Protein AF-A0A8H9MAX5-F1 (afdb_monomer)

Solvent-accessible surface area (backbone atoms only — not comparable to full-atom values): 7550 Å² total; per-residue (Å²): 132,89,77,78,76,83,69,69,86,73,56,67,69,42,60,86,49,49,67,61,50,52,52,52,50,40,49,56,32,19,29,46,17,85,82,39,72,94,46,43,18,56,51,39,45,54,60,29,39,25,75,68,25,35,70,75,51,48,56,70,67,48,38,52,56,52,49,66,29,88,92,38,32,85,51,45,61,43,75,47,75,49,76,53,74,69,46,70,45,90,98,49,59,36,36,37,32,44,35,36,29,34,31,99,89,84,47,74,40,28,36,31,45,31,32,36,36,44,89,62,68,99,57,42,53,12,47,22,37,51,43,78,42,81,74,85

Sequence (136 aa):
MFQPPEPLYDAYPDPGLLAADVVSLQLDALQNNDLMPDDAGIRIAYRFASPNNRAATGDLERFIALVKNPLYAPLIGFDRAELGQAHIALGLDEAWQQVWIVRRIDGTAGFRWVLSRPQRGDFAGCWLVDAVVRTK

Structure (mmCIF, N/CA/C/O backbone):
data_AF-A0A8H9MAX5-F1
#
_entry.id   AF-A0A8H9MAX5-F1
#
loop_
_atom_site.group_PDB
_atom_site.id
_atom_site.type_symbol
_atom_site.label_atom_id
_atom_site.label_alt_id
_atom_site.label_comp_id
_atom_site.label_asym_id
_atom_site.label_entity_id
_atom_site.label_seq_id
_atom_site.pdbx_PDB_ins_code
_atom_site.Cartn_x
_atom_site.Cartn_y
_atom_site.Cartn_z
_atom_site.occupancy
_atom_site.B_iso_or_equiv
_atom_site.auth_seq_id
_atom_site.auth_comp_id
_atom_site.auth_asym_id
_atom_site.auth_atom_id
_atom_site.pdbx_PDB_model_num
ATOM 1 N N . MET A 1 1 ? 10.667 -25.429 -13.428 1.00 37.31 1 MET A N 1
ATOM 2 C CA . MET A 1 1 ? 9.769 -24.263 -13.585 1.00 37.31 1 MET A CA 1
ATOM 3 C C . MET A 1 1 ? 9.654 -23.593 -12.231 1.00 37.31 1 MET A C 1
ATOM 5 O O . MET A 1 1 ? 9.595 -24.320 -11.248 1.00 37.31 1 MET A O 1
ATOM 9 N N . PHE A 1 2 ? 9.656 -22.262 -12.168 1.00 45.47 2 PHE A N 1
ATOM 10 C CA . PHE A 1 2 ? 9.186 -21.566 -10.970 1.00 45.47 2 PHE A CA 1
ATOM 11 C C . PHE A 1 2 ? 7.665 -21.491 -11.093 1.00 45.47 2 PHE A C 1
ATOM 13 O O . PHE A 1 2 ? 7.162 -20.904 -12.049 1.00 45.47 2 PHE A O 1
ATOM 20 N N . GLN A 1 3 ? 6.951 -22.178 -10.208 1.00 34.19 3 GLN A N 1
ATOM 21 C CA . GLN A 1 3 ? 5.498 -22.098 -10.141 1.00 34.19 3 GLN A CA 1
ATOM 22 C C . GLN A 1 3 ? 5.183 -20.919 -9.212 1.00 34.19 3 GLN A C 1
ATOM 24 O O . GLN A 1 3 ? 5.610 -20.972 -8.056 1.00 34.19 3 GLN A O 1
ATOM 29 N N . PRO A 1 4 ? 4.537 -19.836 -9.689 1.00 47.44 4 PRO A N 1
ATOM 30 C CA . PRO A 1 4 ? 4.105 -18.769 -8.793 1.00 47.44 4 PRO A CA 1
ATOM 31 C C . PRO A 1 4 ? 3.122 -19.350 -7.763 1.00 47.44 4 PRO A C 1
ATOM 33 O O . PRO A 1 4 ? 2.442 -20.334 -8.074 1.00 47.44 4 PRO A O 1
ATOM 36 N N . PRO A 1 5 ? 3.051 -18.791 -6.544 1.00 48.84 5 PRO A N 1
ATOM 37 C CA . PRO A 1 5 ? 2.118 -19.275 -5.536 1.00 48.84 5 PRO A CA 1
ATOM 38 C C . PRO A 1 5 ? 0.666 -19.202 -6.034 1.00 48.84 5 PRO A C 1
ATOM 40 O O . PRO A 1 5 ? 0.264 -18.253 -6.711 1.00 48.84 5 PRO A O 1
ATOM 43 N N . GLU A 1 6 ? -0.111 -20.227 -5.675 1.00 53.19 6 GLU A N 1
ATOM 44 C CA . GLU A 1 6 ? -1.570 -20.275 -5.839 1.00 53.19 6 GLU A CA 1
ATOM 45 C C . GLU A 1 6 ? -2.238 -19.043 -5.178 1.00 53.19 6 GLU A C 1
ATOM 47 O O . GLU A 1 6 ? -1.651 -18.390 -4.311 1.00 53.19 6 GLU A O 1
ATOM 52 N N . PRO A 1 7 ? -3.423 -18.631 -5.651 1.00 50.72 7 PRO A N 1
ATOM 53 C CA . PRO A 1 7 ? -3.578 -17.274 -6.167 1.00 50.72 7 PRO A CA 1
ATOM 54 C C . PRO A 1 7 ? -3.724 -16.169 -5.111 1.00 50.72 7 PRO A C 1
ATOM 56 O O . PRO A 1 7 ? -4.796 -15.988 -4.535 1.00 50.72 7 PRO A O 1
ATOM 59 N N . LEU A 1 8 ? -2.737 -15.264 -5.048 1.00 57.31 8 LEU A N 1
ATOM 60 C CA . LEU A 1 8 ? -2.977 -13.890 -4.569 1.00 57.31 8 LEU A CA 1
ATOM 61 C C . LEU A 1 8 ? -3.996 -13.129 -5.436 1.00 57.31 8 LEU A C 1
ATOM 63 O O . LEU A 1 8 ? -4.584 -12.160 -4.960 1.00 57.31 8 LEU A O 1
ATOM 67 N N . TYR A 1 9 ? -4.234 -13.580 -6.676 1.00 63.47 9 TYR A N 1
ATOM 68 C CA . TYR A 1 9 ? -5.177 -12.987 -7.632 1.00 63.47 9 TYR A CA 1
ATOM 69 C C . TYR A 1 9 ? -6.571 -12.698 -7.069 1.00 63.47 9 TYR A C 1
ATOM 71 O O . TYR A 1 9 ? -7.214 -11.777 -7.572 1.00 63.47 9 TYR A O 1
ATOM 79 N N . ASP A 1 10 ? -7.031 -13.448 -6.055 1.00 80.38 10 AS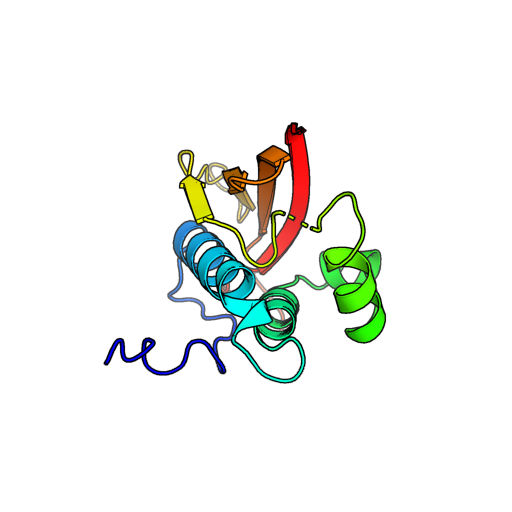P A N 1
ATOM 80 C CA . ASP A 1 10 ? -8.326 -13.192 -5.420 1.00 80.38 10 ASP A CA 1
ATOM 81 C C . ASP A 1 10 ? -8.281 -12.804 -3.930 1.00 80.38 10 ASP A C 1
ATOM 83 O O . ASP A 1 10 ? -9.263 -12.951 -3.208 1.00 80.38 10 ASP A O 1
ATOM 87 N N . ALA A 1 11 ? -7.170 -12.225 -3.466 1.00 91.38 11 ALA A N 1
ATOM 88 C CA . ALA A 1 11 ? -7.084 -11.671 -2.116 1.00 91.38 11 ALA A CA 1
ATOM 89 C C . ALA A 1 11 ? -8.111 -10.542 -1.862 1.00 91.38 11 ALA A C 1
ATOM 91 O O . ALA A 1 11 ? -8.303 -9.649 -2.694 1.00 91.38 11 ALA A O 1
ATOM 92 N N . TYR A 1 12 ? -8.731 -10.553 -0.680 1.00 95.38 12 TYR A N 1
ATOM 93 C CA . TYR A 1 12 ? -9.702 -9.565 -0.190 1.00 95.38 12 TYR A CA 1
ATOM 94 C C . TYR A 1 12 ? -9.472 -9.279 1.309 1.00 95.38 12 TYR A C 1
ATOM 96 O O . TYR A 1 12 ? -8.813 -10.080 1.974 1.00 95.38 12 TYR A O 1
ATOM 104 N N . PRO A 1 13 ? -9.998 -8.163 1.860 1.00 96.75 13 PRO A N 1
ATOM 105 C CA . PRO A 1 13 ? -9.930 -7.881 3.293 1.00 96.75 13 PRO A CA 1
ATOM 106 C C . PRO A 1 13 ? -10.611 -8.970 4.127 1.00 96.75 13 PRO A C 1
ATOM 108 O O . PRO A 1 13 ? -11.750 -9.338 3.849 1.00 96.75 13 PRO A O 1
ATOM 111 N N . ASP A 1 14 ? -9.918 -9.438 5.165 1.00 95.56 14 ASP A N 1
ATOM 112 C CA . ASP A 1 14 ? -10.373 -10.484 6.083 1.00 95.56 14 ASP A CA 1
ATOM 113 C C . ASP A 1 14 ? -10.022 -10.087 7.539 1.00 95.56 14 ASP A C 1
ATOM 115 O O . ASP A 1 14 ? -8.926 -9.554 7.762 1.00 95.56 14 ASP A O 1
ATOM 119 N N . PRO A 1 15 ? -10.902 -10.303 8.543 1.00 95.12 15 PRO A N 1
ATOM 120 C CA . PRO A 1 15 ? -10.637 -9.928 9.939 1.00 95.12 15 PRO A CA 1
ATOM 121 C C . PRO A 1 15 ? -9.520 -10.719 10.642 1.00 95.12 15 PRO A C 1
ATOM 123 O O . PRO A 1 15 ? -9.070 -10.313 11.714 1.00 95.12 15 PRO A O 1
ATOM 126 N N . GLY A 1 16 ? -9.106 -11.861 10.088 1.00 94.38 16 GLY A N 1
ATOM 127 C CA . GLY A 1 16 ? -8.015 -12.696 10.590 1.00 94.38 16 GLY A CA 1
ATOM 128 C C . GLY A 1 16 ? -6.621 -12.231 10.161 1.00 94.38 16 GLY A C 1
ATOM 129 O O . GLY A 1 16 ? -5.641 -12.633 10.789 1.00 94.38 16 GLY A O 1
ATOM 130 N N . LEU A 1 17 ? -6.515 -11.374 9.139 1.00 94.62 17 LEU A N 1
ATOM 131 C CA . LEU A 1 17 ? -5.247 -10.766 8.724 1.00 94.62 17 LEU A CA 1
ATOM 132 C C . LEU A 1 17 ? -4.806 -9.697 9.730 1.00 94.62 17 LEU A C 1
ATOM 134 O O . LEU A 1 17 ? -5.598 -8.854 10.153 1.00 94.62 17 LEU A O 1
ATOM 138 N N . LEU A 1 18 ? -3.520 -9.669 10.071 1.00 94.00 18 LEU A N 1
ATOM 139 C CA . LEU A 1 18 ? -2.904 -8.575 10.819 1.00 94.00 18 LEU A CA 1
ATOM 140 C C . LEU A 1 18 ? -2.506 -7.432 9.871 1.00 94.00 18 LEU A C 1
ATOM 142 O O . LEU A 1 18 ? -2.315 -7.627 8.671 1.00 94.00 18 LEU A O 1
ATOM 146 N N . ALA A 1 19 ? -2.294 -6.229 10.413 1.00 95.12 19 ALA A N 1
ATOM 147 C CA . ALA A 1 19 ? -1.853 -5.076 9.621 1.00 95.12 19 ALA A CA 1
ATOM 148 C C . ALA A 1 19 ? -0.556 -5.351 8.825 1.00 95.12 19 ALA A C 1
ATOM 150 O O . ALA A 1 19 ? -0.429 -4.916 7.684 1.00 95.12 19 ALA A O 1
ATOM 151 N N . ALA A 1 20 ? 0.382 -6.112 9.404 1.00 94.56 20 ALA A N 1
ATOM 152 C CA . ALA A 1 20 ? 1.623 -6.517 8.740 1.00 94.56 20 ALA A CA 1
ATOM 153 C C . ALA A 1 20 ? 1.398 -7.538 7.607 1.00 94.56 20 ALA A C 1
ATOM 155 O O . ALA A 1 20 ? 2.135 -7.525 6.618 1.00 94.56 20 ALA A O 1
ATOM 156 N N . ASP A 1 21 ? 0.368 -8.382 7.714 1.00 95.19 21 ASP A N 1
ATOM 157 C CA . ASP A 1 21 ? 0.008 -9.349 6.674 1.00 95.19 21 ASP A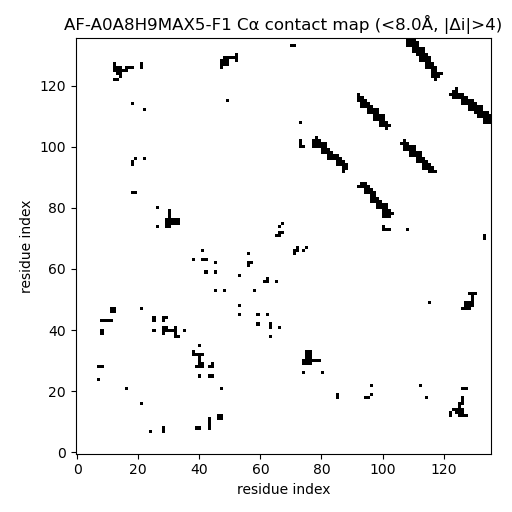 CA 1
ATOM 158 C C . ASP A 1 21 ? -0.592 -8.614 5.471 1.00 95.19 21 ASP A C 1
ATOM 160 O O . ASP A 1 21 ? -0.196 -8.871 4.339 1.00 95.19 21 ASP A O 1
ATOM 164 N N . VAL A 1 22 ? -1.458 -7.619 5.710 1.00 96.81 22 VAL A N 1
ATOM 165 C CA . VAL A 1 22 ? -2.017 -6.749 4.657 1.00 96.81 22 VAL A CA 1
ATOM 166 C C . VAL A 1 22 ? -0.923 -5.958 3.931 1.00 96.81 22 VAL A C 1
ATOM 168 O O . VAL A 1 22 ? -0.954 -5.865 2.704 1.00 96.81 22 VAL A O 1
ATOM 171 N N . VAL A 1 23 ? 0.073 -5.426 4.651 1.00 97.75 23 VAL A N 1
ATOM 172 C CA . VAL A 1 23 ? 1.235 -4.763 4.027 1.00 97.75 23 VAL A CA 1
ATOM 173 C C . VAL A 1 23 ? 2.046 -5.755 3.190 1.00 97.75 23 VAL A C 1
ATOM 175 O O . VAL A 1 23 ? 2.349 -5.468 2.035 1.00 97.75 23 VAL A O 1
ATOM 178 N N . SER A 1 24 ? 2.356 -6.936 3.730 1.00 96.25 24 SER A N 1
ATOM 179 C CA . SER A 1 24 ? 3.137 -7.965 3.025 1.00 96.25 24 SER A CA 1
ATOM 180 C C . SER A 1 24 ? 2.423 -8.472 1.764 1.00 96.25 24 SER A C 1
ATOM 182 O O . SER A 1 24 ? 3.044 -8.604 0.712 1.00 96.25 24 SER A O 1
ATOM 184 N N . LEU A 1 25 ? 1.106 -8.671 1.848 1.00 96.31 25 LEU A N 1
ATOM 185 C CA . LE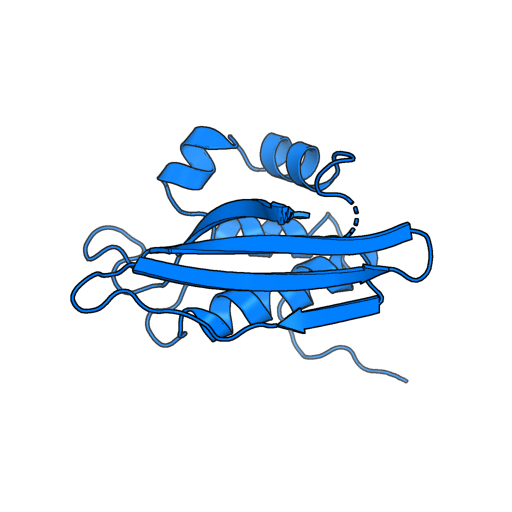U A 1 25 ? 0.237 -9.087 0.749 1.00 96.31 25 LEU A CA 1
ATOM 186 C C . LEU A 1 25 ? 0.181 -8.034 -0.363 1.00 96.31 25 LEU A C 1
ATOM 188 O O . LEU A 1 25 ? 0.300 -8.379 -1.537 1.00 96.31 25 LEU A O 1
ATOM 192 N N . GLN A 1 26 ? 0.042 -6.747 -0.018 1.00 97.00 26 GLN A N 1
ATOM 193 C CA . GLN A 1 26 ? 0.105 -5.680 -1.021 1.00 97.00 26 GLN A CA 1
ATOM 194 C C . GLN A 1 26 ? 1.486 -5.572 -1.665 1.00 97.00 26 GLN A C 1
ATOM 196 O O . GLN A 1 26 ? 1.566 -5.305 -2.861 1.00 97.00 26 GLN A O 1
ATOM 201 N N . LEU A 1 27 ? 2.562 -5.783 -0.906 1.00 97.69 27 LEU A N 1
ATOM 202 C CA . LEU A 1 27 ? 3.915 -5.755 -1.452 1.00 97.69 27 LEU A CA 1
ATOM 203 C C . LEU A 1 27 ? 4.137 -6.878 -2.468 1.00 97.69 27 LEU A C 1
ATOM 205 O O . LEU A 1 27 ? 4.595 -6.575 -3.562 1.00 97.69 27 LEU A O 1
ATOM 209 N N . ASP A 1 28 ? 3.756 -8.122 -2.172 1.00 95.94 28 ASP A N 1
ATOM 210 C CA . ASP A 1 28 ? 3.903 -9.239 -3.120 1.00 95.94 28 ASP A CA 1
ATOM 211 C C . ASP A 1 28 ? 2.991 -9.069 -4.355 1.00 95.94 28 ASP A C 1
ATOM 213 O O . ASP A 1 28 ? 3.426 -9.256 -5.495 1.00 95.94 28 ASP A O 1
ATOM 217 N N . ALA A 1 29 ? 1.752 -8.599 -4.163 1.00 95.94 29 ALA A N 1
ATOM 218 C CA . ALA A 1 29 ? 0.830 -8.297 -5.260 1.00 95.94 29 ALA A CA 1
ATOM 219 C C . ALA A 1 29 ? 1.362 -7.193 -6.198 1.00 95.94 29 ALA A C 1
ATOM 221 O O . ALA A 1 29 ? 1.304 -7.338 -7.419 1.00 95.94 29 ALA A O 1
ATOM 222 N N . LEU A 1 30 ? 1.902 -6.099 -5.649 1.00 97.06 30 LEU A N 1
ATOM 223 C CA . LEU A 1 30 ? 2.451 -4.991 -6.436 1.00 97.06 30 LEU A CA 1
ATOM 224 C C . LEU A 1 30 ? 3.821 -5.339 -7.052 1.00 97.06 30 LEU A C 1
ATOM 226 O O . LEU A 1 30 ? 4.068 -4.991 -8.209 1.00 97.06 30 LEU A O 1
ATOM 230 N N . GLN A 1 31 ? 4.669 -6.099 -6.345 1.00 96.81 31 GLN A N 1
ATOM 231 C CA . GLN A 1 31 ? 5.954 -6.588 -6.861 1.00 96.81 31 GLN A CA 1
ATOM 232 C C . GLN A 1 31 ? 5.763 -7.412 -8.137 1.00 96.81 31 GLN A C 1
ATOM 234 O O . GLN A 1 31 ? 6.478 -7.212 -9.117 1.00 96.81 31 GLN A O 1
ATOM 239 N N . ASN A 1 32 ? 4.769 -8.301 -8.139 1.00 94.75 32 ASN A N 1
ATOM 240 C CA . ASN A 1 32 ? 4.494 -9.208 -9.249 1.00 94.75 32 ASN A CA 1
ATOM 241 C C . ASN A 1 32 ? 3.503 -8.641 -10.285 1.00 94.75 32 ASN A C 1
ATOM 243 O O . ASN A 1 32 ? 3.174 -9.356 -11.228 1.00 94.75 32 ASN A O 1
ATOM 247 N N . ASN A 1 33 ? 3.031 -7.390 -10.166 1.00 95.25 33 ASN A N 1
ATOM 248 C CA . ASN A 1 33 ? 1.967 -6.844 -11.028 1.00 95.25 33 ASN A CA 1
ATOM 249 C C . ASN A 1 33 ? 2.270 -6.947 -12.535 1.00 95.25 33 ASN A C 1
ATOM 251 O O . ASN A 1 33 ? 1.370 -7.255 -13.307 1.00 95.25 33 ASN A O 1
ATOM 255 N N . ASP A 1 34 ? 3.522 -6.752 -12.956 1.00 92.25 34 ASP A N 1
ATOM 256 C CA . ASP A 1 34 ? 3.917 -6.841 -14.376 1.00 92.25 34 ASP A CA 1
ATOM 257 C C . ASP A 1 34 ? 3.940 -8.286 -14.921 1.00 92.25 34 ASP A C 1
ATOM 259 O O . ASP A 1 34 ? 4.070 -8.502 -16.125 1.00 92.25 34 ASP A O 1
ATOM 263 N N . LEU A 1 35 ? 3.801 -9.283 -14.040 1.00 92.50 35 LEU A N 1
ATOM 264 C CA . LEU A 1 35 ? 3.620 -10.700 -14.373 1.00 92.50 35 LEU A CA 1
ATOM 265 C C . LEU A 1 35 ? 2.135 -11.115 -14.358 1.00 92.50 35 LEU A C 1
ATOM 267 O O . LEU A 1 35 ? 1.823 -12.277 -14.621 1.00 92.50 35 LEU A O 1
ATOM 271 N N . MET A 1 36 ? 1.227 -10.185 -14.042 1.00 89.81 36 MET A N 1
ATOM 272 C CA . MET A 1 36 ? -0.213 -10.408 -13.921 1.00 89.81 36 MET A CA 1
ATOM 273 C C . MET A 1 36 ? -0.989 -9.746 -15.075 1.00 89.81 36 MET A C 1
ATOM 275 O O . MET A 1 36 ? -0.641 -8.641 -15.494 1.00 89.81 36 MET A O 1
ATOM 279 N N . PRO A 1 37 ? -2.084 -10.352 -15.573 1.00 90.25 37 PRO A N 1
ATOM 280 C CA . PRO A 1 37 ? -2.991 -9.674 -16.495 1.00 90.25 37 PRO A CA 1
ATOM 281 C C . PRO A 1 37 ? -3.669 -8.455 -15.850 1.00 90.25 37 PRO A C 1
ATOM 283 O O . PRO A 1 37 ? -3.922 -8.419 -14.644 1.00 90.25 37 PRO A O 1
ATOM 286 N N . ASP A 1 38 ? -4.003 -7.476 -16.693 1.00 92.31 38 ASP A N 1
ATOM 287 C CA . ASP A 1 38 ? -4.918 -6.358 -16.420 1.00 92.31 38 ASP A CA 1
ATOM 288 C C . ASP A 1 38 ? -4.657 -5.553 -15.131 1.00 92.31 38 ASP A C 1
ATOM 290 O O . ASP A 1 38 ? -5.597 -4.998 -14.559 1.00 92.31 38 ASP A O 1
ATOM 294 N N . ASP A 1 39 ? -3.404 -5.460 -14.675 1.00 95.81 39 ASP A N 1
ATOM 295 C CA . ASP A 1 39 ? -3.001 -4.825 -13.408 1.00 95.81 39 ASP A CA 1
ATOM 296 C C . ASP A 1 39 ? -3.600 -5.475 -12.147 1.00 95.81 39 ASP A C 1
ATOM 298 O O . ASP A 1 39 ? -3.934 -4.787 -11.177 1.00 95.81 39 ASP A O 1
ATOM 302 N N . ALA A 1 40 ? -3.767 -6.804 -12.130 1.00 95.06 40 ALA A N 1
ATOM 303 C CA . ALA A 1 40 ? -4.378 -7.499 -10.993 1.00 95.06 40 ALA A CA 1
ATOM 304 C C . ALA A 1 40 ? -3.683 -7.208 -9.644 1.00 95.06 40 ALA A C 1
ATOM 306 O O . ALA A 1 40 ? -4.374 -7.090 -8.634 1.00 95.06 40 ALA A O 1
ATOM 307 N N . GLY A 1 41 ? -2.365 -6.982 -9.625 1.00 96.31 41 GLY A N 1
ATOM 308 C CA . GLY A 1 41 ? -1.618 -6.574 -8.428 1.00 96.31 41 GLY A CA 1
ATOM 309 C C . GLY A 1 41 ? -2.099 -5.241 -7.845 1.00 96.31 41 GLY A C 1
ATOM 310 O O . GLY A 1 41 ? -2.379 -5.125 -6.649 1.00 96.31 41 GLY A O 1
ATOM 311 N N . ILE A 1 42 ? -2.296 -4.241 -8.707 1.00 97.69 42 ILE A N 1
ATOM 312 C CA . ILE A 1 42 ? -2.872 -2.943 -8.327 1.00 97.69 42 ILE A CA 1
ATOM 313 C C . ILE A 1 42 ? -4.360 -3.088 -7.961 1.00 97.69 42 ILE A C 1
ATOM 315 O O . ILE A 1 42 ? -4.825 -2.443 -7.017 1.00 97.69 42 ILE A O 1
ATOM 319 N N . ARG A 1 43 ? -5.117 -3.968 -8.637 1.00 97.25 43 ARG A N 1
ATOM 320 C CA . ARG A 1 43 ? -6.520 -4.259 -8.275 1.00 97.25 43 ARG A CA 1
ATOM 321 C C . ARG A 1 43 ? -6.630 -4.868 -6.879 1.00 97.25 43 ARG A C 1
ATOM 323 O O . ARG A 1 43 ? -7.521 -4.463 -6.136 1.00 97.25 43 ARG A O 1
ATOM 330 N N . ILE A 1 44 ? -5.725 -5.773 -6.498 1.00 97.00 44 ILE A N 1
ATOM 331 C CA . ILE A 1 44 ? -5.636 -6.321 -5.136 1.00 97.00 44 ILE A CA 1
ATOM 332 C C . ILE A 1 44 ? -5.408 -5.184 -4.137 1.00 97.00 44 ILE A C 1
ATOM 334 O O . ILE A 1 44 ? -6.196 -5.034 -3.206 1.00 97.00 44 ILE A O 1
ATOM 338 N N . ALA A 1 45 ? -4.421 -4.311 -4.366 1.00 97.44 45 ALA A N 1
ATOM 339 C CA . ALA A 1 45 ? -4.189 -3.155 -3.495 1.00 97.44 45 ALA A CA 1
ATOM 340 C C . ALA A 1 45 ? -5.440 -2.255 -3.350 1.00 97.44 45 ALA A C 1
ATOM 342 O O . ALA A 1 45 ? -5.765 -1.832 -2.239 1.00 97.44 45 ALA A O 1
ATOM 343 N N . TYR A 1 46 ? -6.208 -2.043 -4.428 1.00 97.88 46 TYR A N 1
ATOM 344 C CA . TYR A 1 46 ? -7.467 -1.285 -4.386 1.00 97.88 46 TYR A CA 1
ATOM 345 C C . TYR A 1 46 ? -8.594 -1.985 -3.604 1.00 97.88 46 TYR A C 1
ATOM 347 O O . TYR A 1 46 ? -9.400 -1.313 -2.958 1.00 97.88 46 TYR A O 1
ATOM 355 N N . ARG A 1 47 ? -8.659 -3.326 -3.584 1.00 97.19 47 ARG A N 1
ATOM 356 C CA . ARG A 1 47 ? -9.630 -4.064 -2.743 1.00 97.19 47 ARG A CA 1
ATOM 357 C C . ARG A 1 47 ? -9.434 -3.745 -1.259 1.00 97.19 47 ARG A C 1
ATOM 359 O O . ARG A 1 47 ? -10.417 -3.546 -0.552 1.00 97.19 47 ARG A O 1
ATOM 366 N N . PHE A 1 48 ? -8.182 -3.619 -0.823 1.00 97.88 48 PHE A N 1
ATOM 367 C CA . PHE A 1 48 ? -7.801 -3.248 0.543 1.00 97.88 48 PHE A CA 1
ATOM 368 C C . PHE A 1 48 ? -7.777 -1.730 0.805 1.00 97.88 48 PHE A C 1
ATOM 370 O O . PHE A 1 48 ? -7.577 -1.324 1.948 1.00 97.88 48 PHE A O 1
ATOM 377 N N . ALA A 1 49 ? -7.984 -0.877 -0.204 1.00 97.88 49 ALA A N 1
ATOM 378 C CA . ALA A 1 49 ? -8.078 0.570 -0.009 1.00 97.88 49 ALA A CA 1
ATOM 379 C C . ALA A 1 49 ? -9.329 0.929 0.813 1.00 97.88 49 ALA A C 1
ATOM 381 O O . ALA A 1 49 ? -10.445 0.536 0.450 1.00 97.88 49 ALA A O 1
ATOM 382 N N . SER A 1 50 ? -9.146 1.692 1.896 1.00 97.19 50 SER A N 1
ATOM 383 C CA . SER A 1 50 ? -10.227 2.135 2.784 1.00 97.19 50 SER A CA 1
ATOM 384 C C . SER A 1 50 ? -11.218 3.075 2.073 1.00 97.19 50 SER A C 1
ATOM 386 O O . SER A 1 50 ? -10.880 3.656 1.037 1.00 97.19 50 SER A O 1
ATOM 388 N N . PRO A 1 51 ? -12.428 3.307 2.621 1.00 95.06 51 PRO A N 1
ATOM 389 C CA . PRO A 1 51 ? -13.359 4.296 2.071 1.00 95.06 51 PRO A CA 1
ATOM 390 C C . PRO A 1 51 ? -12.740 5.696 1.928 1.00 95.06 51 PRO A C 1
ATOM 392 O O . PRO A 1 51 ? -12.986 6.372 0.931 1.00 95.06 51 PRO A O 1
ATOM 395 N N . ASN A 1 52 ? -11.880 6.101 2.872 1.00 93.88 52 ASN A N 1
ATOM 396 C CA . ASN A 1 52 ? -11.159 7.374 2.817 1.00 93.88 52 ASN A CA 1
ATOM 397 C C . ASN A 1 52 ? -10.090 7.370 1.714 1.00 93.88 52 ASN A C 1
ATOM 399 O O . ASN A 1 52 ? -9.983 8.339 0.962 1.00 93.88 52 ASN A O 1
ATOM 403 N N . ASN A 1 53 ? -9.341 6.271 1.567 1.00 96.75 53 ASN A N 1
ATOM 404 C CA . ASN A 1 53 ? -8.360 6.128 0.492 1.00 96.75 53 ASN A CA 1
ATOM 405 C C . ASN A 1 53 ? -9.027 6.195 -0.888 1.00 96.75 53 ASN A C 1
ATOM 407 O O . ASN A 1 53 ? -8.582 6.952 -1.749 1.00 96.75 53 ASN A O 1
ATOM 411 N N . ARG A 1 54 ? -10.137 5.473 -1.090 1.00 96.25 54 ARG A N 1
ATOM 412 C CA . ARG A 1 54 ? -10.904 5.501 -2.348 1.00 96.25 54 ARG A CA 1
ATOM 41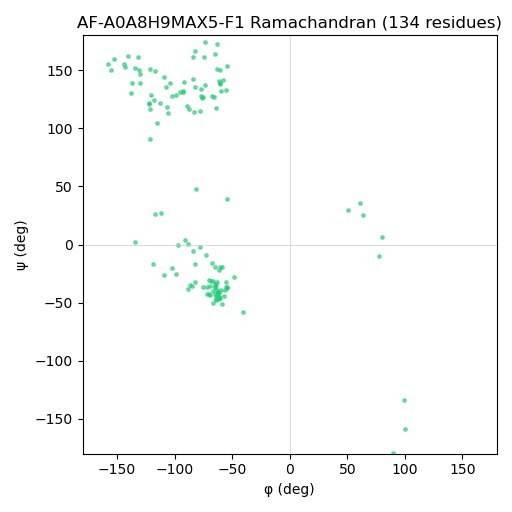3 C C . ARG A 1 54 ? -11.535 6.871 -2.610 1.00 96.25 54 ARG A C 1
ATOM 415 O O . ARG A 1 54 ? -11.540 7.319 -3.748 1.00 96.25 54 ARG A O 1
ATOM 422 N N . ALA A 1 55 ? -11.997 7.580 -1.579 1.00 96.19 55 ALA A N 1
ATOM 423 C CA . ALA A 1 55 ? -12.485 8.954 -1.730 1.00 96.19 55 ALA A CA 1
ATOM 424 C C . ALA A 1 55 ? -11.377 9.939 -2.160 1.00 96.19 55 ALA A C 1
ATOM 426 O O . ALA A 1 55 ? -11.649 10.864 -2.924 1.00 96.19 55 ALA A O 1
ATOM 427 N N . ALA A 1 56 ? -10.134 9.735 -1.707 1.00 95.25 56 ALA A N 1
ATOM 428 C CA . ALA A 1 56 ? -8.987 10.574 -2.061 1.00 95.25 56 ALA A CA 1
ATOM 429 C C . ALA A 1 56 ? -8.336 10.211 -3.412 1.00 95.25 56 ALA A C 1
AT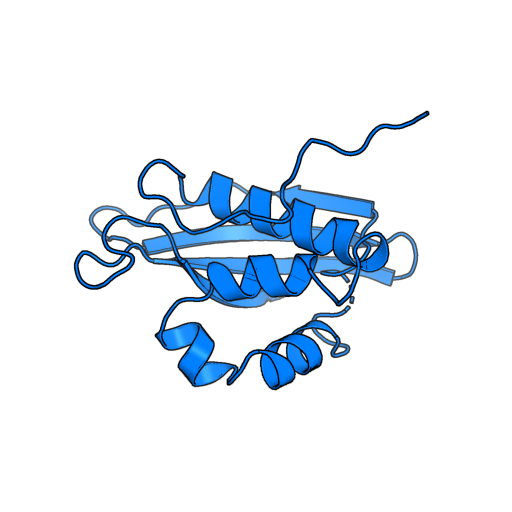OM 431 O O . ALA A 1 56 ? -7.803 11.088 -4.090 1.00 95.25 56 ALA A O 1
ATOM 432 N N . THR A 1 57 ? -8.356 8.932 -3.801 1.00 94.62 57 THR A N 1
ATOM 433 C CA . THR A 1 57 ? -7.689 8.417 -5.016 1.00 94.62 57 THR A CA 1
ATOM 434 C C . THR A 1 57 ? -8.632 8.242 -6.211 1.00 94.62 57 THR A C 1
ATOM 436 O O . THR A 1 57 ? -8.195 8.353 -7.356 1.00 94.62 57 THR A O 1
ATOM 439 N N . GLY A 1 58 ? -9.928 8.046 -5.955 1.00 95.69 58 GLY A N 1
ATOM 440 C CA . GLY A 1 58 ? -10.982 7.899 -6.953 1.00 95.69 58 GLY A CA 1
ATOM 441 C C . GLY A 1 58 ? -11.402 6.451 -7.221 1.00 95.69 58 GLY A C 1
ATOM 442 O O . GLY A 1 58 ? -11.227 5.538 -6.410 1.00 95.69 58 GLY A O 1
ATOM 443 N N . ASP A 1 59 ? -12.011 6.264 -8.389 1.00 97.44 59 ASP A N 1
ATOM 444 C CA . ASP A 1 59 ? -12.312 4.961 -8.979 1.00 97.44 59 ASP A CA 1
ATOM 445 C C . ASP A 1 59 ? -11.040 4.148 -9.306 1.00 97.44 59 ASP A C 1
ATOM 447 O O . ASP A 1 59 ? -9.908 4.626 -9.208 1.00 97.44 59 ASP A O 1
ATOM 451 N N . LEU A 1 60 ? -11.235 2.887 -9.700 1.00 97.62 60 LEU A N 1
ATOM 452 C CA . LEU A 1 60 ? -10.141 1.958 -9.982 1.00 97.62 60 LEU A CA 1
ATOM 453 C C . LEU A 1 60 ? -9.257 2.397 -11.165 1.00 97.62 60 LEU A C 1
ATOM 455 O O . LEU A 1 60 ? -8.056 2.139 -11.141 1.00 97.62 60 LEU A O 1
ATOM 459 N N . GLU A 1 61 ? -9.803 3.076 -12.178 1.00 97.81 61 GLU A N 1
ATOM 460 C CA . GLU A 1 61 ? -9.007 3.558 -13.319 1.00 97.81 61 GLU A CA 1
ATOM 461 C C . GLU A 1 61 ? -8.070 4.691 -12.883 1.00 97.81 61 GLU A C 1
ATOM 463 O O . GLU A 1 61 ? -6.874 4.673 -13.191 1.00 97.81 61 GLU A O 1
ATOM 468 N N . ARG A 1 62 ? -8.580 5.629 -12.074 1.00 98.06 62 ARG A N 1
ATOM 469 C CA . ARG A 1 62 ? -7.771 6.683 -11.441 1.00 98.06 62 ARG A CA 1
ATOM 470 C C . ARG A 1 62 ? -6.731 6.117 -10.482 1.00 98.06 62 ARG A C 1
ATOM 472 O O . ARG A 1 62 ? -5.600 6.598 -10.488 1.00 98.06 62 ARG A O 1
ATOM 479 N N . PHE A 1 63 ? -7.064 5.080 -9.715 1.00 97.94 63 PHE A N 1
ATOM 480 C CA . PHE A 1 63 ? -6.108 4.414 -8.829 1.00 97.94 63 PHE A CA 1
ATOM 481 C C . PHE A 1 63 ? -4.979 3.717 -9.607 1.00 97.94 63 PHE A C 1
ATOM 483 O O . PHE A 1 63 ? -3.810 3.870 -9.253 1.00 97.94 63 PHE A O 1
ATOM 490 N N . ILE A 1 64 ? -5.288 3.028 -10.712 1.00 98.25 64 ILE A N 1
ATOM 491 C CA . ILE A 1 64 ? -4.269 2.427 -11.592 1.00 98.25 64 ILE A CA 1
ATOM 492 C C . ILE A 1 64 ? -3.360 3.511 -12.193 1.00 98.25 64 ILE A C 1
ATOM 494 O O . ILE A 1 64 ? -2.134 3.378 -12.150 1.00 98.25 64 ILE A O 1
ATOM 498 N N . ALA A 1 65 ? -3.929 4.620 -12.675 1.00 98.00 65 ALA A N 1
ATOM 499 C CA . ALA A 1 65 ? -3.155 5.757 -13.178 1.00 98.00 65 ALA A CA 1
ATOM 500 C C . ALA A 1 65 ? -2.294 6.434 -12.087 1.00 98.00 65 ALA A C 1
ATOM 502 O O . ALA A 1 65 ? -1.181 6.882 -12.368 1.00 98.00 65 ALA A O 1
ATOM 503 N N . LEU A 1 66 ? -2.778 6.484 -10.841 1.00 97.19 66 LEU A N 1
ATOM 504 C CA . LEU A 1 66 ? -2.055 7.025 -9.688 1.00 97.19 66 LEU A CA 1
ATOM 505 C C . LEU A 1 66 ? -0.836 6.165 -9.328 1.00 97.19 66 LEU A C 1
ATOM 507 O O . LEU A 1 66 ? 0.265 6.702 -9.212 1.00 97.19 66 LEU A O 1
ATOM 511 N N . VAL A 1 67 ? -1.006 4.847 -9.184 1.00 97.56 67 VAL A N 1
ATOM 512 C CA . VAL A 1 67 ? 0.088 3.929 -8.806 1.00 97.56 67 VAL A CA 1
ATOM 513 C C . VAL A 1 67 ? 1.149 3.833 -9.912 1.00 97.56 67 VAL A C 1
ATOM 515 O O . VAL A 1 67 ? 2.338 3.720 -9.616 1.00 97.56 67 VAL A O 1
ATOM 518 N N . LYS A 1 68 ? 0.751 3.979 -11.184 1.00 97.31 68 LYS A N 1
ATOM 519 C CA . LYS A 1 68 ? 1.670 4.042 -12.336 1.00 97.31 68 LYS A CA 1
ATOM 520 C C . LYS A 1 68 ? 2.379 5.391 -12.524 1.00 97.31 68 LYS A C 1
ATOM 522 O O . LYS A 1 68 ? 3.203 5.515 -13.429 1.00 97.31 68 LYS A O 1
ATOM 527 N N . ASN A 1 69 ? 2.100 6.408 -11.703 1.00 96.56 69 ASN A N 1
ATOM 528 C CA . ASN A 1 69 ? 2.764 7.708 -11.830 1.00 96.56 69 ASN A CA 1
ATOM 529 C C . ASN A 1 69 ? 4.228 7.672 -11.313 1.00 96.56 69 ASN A C 1
ATOM 531 O O . ASN A 1 69 ? 4.584 6.791 -10.530 1.00 96.56 69 ASN A O 1
ATOM 535 N N . PRO A 1 70 ? 5.097 8.638 -11.680 1.00 95.75 70 PRO A N 1
ATOM 536 C CA . PRO A 1 70 ? 6.522 8.597 -11.319 1.00 95.75 70 PRO A CA 1
ATOM 537 C C . PRO A 1 70 ? 6.849 8.608 -9.813 1.00 95.75 70 PRO A C 1
ATOM 539 O O . PRO A 1 70 ? 7.935 8.175 -9.430 1.00 95.75 70 PRO A O 1
ATOM 542 N N . LEU A 1 71 ? 5.946 9.088 -8.948 1.00 95.19 71 LEU A N 1
ATOM 543 C CA . LEU A 1 71 ? 6.147 9.096 -7.492 1.00 95.19 71 LEU A CA 1
ATOM 544 C C . LEU A 1 71 ? 6.046 7.680 -6.906 1.00 95.19 71 LEU A C 1
ATOM 546 O O . LEU A 1 71 ? 6.796 7.339 -5.982 1.00 95.19 71 LEU A O 1
ATOM 550 N N . TYR A 1 72 ? 5.137 6.879 -7.468 1.00 96.69 72 TYR A N 1
ATOM 551 C CA . TYR A 1 72 ? 4.805 5.531 -7.021 1.00 96.69 72 TYR A CA 1
ATOM 552 C C . TYR A 1 72 ? 5.429 4.424 -7.882 1.00 96.69 72 TYR A C 1
ATOM 554 O O . TYR A 1 72 ? 5.640 3.346 -7.349 1.00 96.69 72 TYR A O 1
ATOM 562 N N . ALA A 1 73 ? 5.840 4.684 -9.131 1.00 95.50 73 ALA A N 1
ATOM 563 C CA . ALA A 1 73 ? 6.282 3.673 -10.105 1.00 95.50 73 ALA A CA 1
ATOM 564 C C . ALA A 1 73 ? 7.167 2.543 -9.524 1.00 95.50 73 ALA A C 1
ATOM 566 O O . ALA A 1 73 ? 6.736 1.396 -9.542 1.00 95.50 73 ALA A O 1
ATOM 567 N N . PRO A 1 74 ? 8.331 2.796 -8.892 1.00 96.31 74 PRO A N 1
ATOM 568 C CA . PRO A 1 74 ? 9.120 1.357 -7.477 1.00 96.31 74 PRO A CA 1
ATOM 569 C C . PRO A 1 74 ? 8.117 1.002 -6.381 1.00 96.31 74 PRO A C 1
ATOM 571 O O . PRO A 1 74 ? 8.508 0.962 -5.221 1.00 96.31 74 PRO A O 1
ATOM 574 N N . LEU A 1 75 ? 6.845 0.864 -6.724 1.00 97.12 75 LEU A N 1
ATOM 575 C CA . LEU A 1 75 ? 5.897 -0.028 -6.056 1.00 97.12 75 LEU A CA 1
ATOM 576 C C . LEU A 1 75 ? 5.565 -1.205 -6.983 1.00 97.12 75 LEU A C 1
ATOM 578 O O . LEU A 1 75 ? 5.265 -2.286 -6.501 1.00 97.12 75 LEU A O 1
ATOM 582 N N . ILE A 1 76 ? 5.681 -1.009 -8.296 1.00 96.88 76 ILE A N 1
ATOM 583 C CA . ILE A 1 76 ? 5.508 -2.017 -9.338 1.00 96.88 76 ILE A CA 1
ATOM 584 C C . ILE A 1 76 ? 6.876 -2.651 -9.654 1.00 96.88 76 ILE A C 1
ATOM 586 O O . ILE A 1 76 ? 7.887 -1.942 -9.701 1.00 96.88 76 ILE A O 1
ATOM 590 N N . GLY A 1 77 ? 6.919 -3.972 -9.865 1.00 95.38 77 GLY A N 1
ATOM 591 C CA . GLY A 1 77 ? 8.042 -4.650 -10.538 1.00 95.38 77 GLY A CA 1
ATOM 592 C C . GLY A 1 77 ? 9.402 -4.580 -9.824 1.00 95.38 77 GLY A C 1
ATOM 593 O O . GLY A 1 77 ? 10.446 -4.607 -10.476 1.00 95.38 77 GLY A O 1
ATOM 594 N N . PHE A 1 78 ? 9.420 -4.415 -8.498 1.00 96.50 78 PHE A N 1
ATOM 595 C CA . PHE A 1 78 ? 10.653 -4.191 -7.735 1.00 96.50 78 PHE A CA 1
ATOM 596 C C . PHE A 1 78 ? 11.434 -5.474 -7.402 1.00 96.50 78 PHE A C 1
ATOM 598 O O . PHE A 1 78 ? 10.933 -6.588 -7.519 1.00 96.50 78 PHE A O 1
ATOM 605 N N . ASP A 1 79 ? 12.686 -5.327 -6.951 1.00 96.12 79 ASP A N 1
ATOM 606 C CA . ASP A 1 79 ? 13.570 -6.472 -6.691 1.00 96.12 79 ASP A CA 1
ATOM 607 C C . ASP A 1 79 ? 13.440 -7.040 -5.278 1.00 96.12 79 ASP A C 1
ATOM 609 O O . ASP A 1 79 ? 13.528 -8.251 -5.085 1.00 96.12 79 ASP A O 1
ATOM 613 N N . ARG A 1 80 ? 13.258 -6.168 -4.280 1.00 96.25 80 ARG A N 1
ATOM 614 C CA . ARG A 1 80 ? 12.881 -6.547 -2.912 1.00 96.25 80 ARG A CA 1
ATOM 615 C C . ARG A 1 80 ? 12.241 -5.380 -2.165 1.00 96.25 80 ARG A C 1
ATOM 617 O O . ARG A 1 80 ? 12.550 -4.220 -2.444 1.00 96.25 80 ARG A O 1
ATOM 624 N N . ALA A 1 81 ? 11.436 -5.708 -1.162 1.00 97.19 81 ALA A N 1
ATOM 625 C CA . ALA A 1 81 ? 11.039 -4.787 -0.107 1.00 97.19 81 ALA A CA 1
ATOM 626 C C . ALA A 1 81 ? 11.813 -5.108 1.181 1.00 97.19 81 ALA A C 1
ATOM 628 O O . ALA A 1 81 ? 11.983 -6.270 1.546 1.00 97.19 81 ALA A O 1
ATOM 629 N N . GLU A 1 82 ? 12.263 -4.074 1.881 1.00 96.81 82 GLU A N 1
ATOM 630 C CA . GLU A 1 82 ? 12.789 -4.149 3.243 1.00 96.81 82 GLU A CA 1
ATOM 631 C C . GLU A 1 82 ? 11.735 -3.537 4.174 1.00 96.81 82 GLU A C 1
ATOM 633 O O . GLU A 1 82 ? 11.360 -2.372 4.019 1.00 96.81 82 GLU A O 1
ATOM 638 N N . LEU A 1 83 ? 11.203 -4.334 5.103 1.00 96.25 83 LEU A N 1
ATOM 639 C CA . LEU A 1 83 ? 10.110 -3.928 5.988 1.00 96.25 83 LEU A CA 1
ATOM 640 C C . LEU A 1 83 ? 10.668 -3.510 7.354 1.00 96.25 83 LEU A C 1
ATOM 642 O O . LEU A 1 83 ? 11.399 -4.259 8.000 1.00 96.25 83 LEU A O 1
ATOM 646 N N . GLY A 1 84 ? 10.282 -2.323 7.817 1.00 93.44 84 GLY A N 1
ATOM 647 C CA . GLY A 1 84 ? 10.422 -1.928 9.215 1.00 93.44 84 GLY A CA 1
ATOM 648 C C . GLY A 1 84 ? 9.400 -2.639 10.105 1.00 93.44 84 GLY A C 1
ATOM 649 O O . GLY A 1 84 ? 8.498 -3.329 9.626 1.00 93.44 84 GLY A O 1
ATOM 650 N N . GLN A 1 85 ? 9.511 -2.442 11.419 1.00 90.06 85 GLN A N 1
ATOM 651 C CA . GLN A 1 85 ? 8.515 -2.943 12.366 1.00 90.06 85 GLN A CA 1
ATOM 652 C C . GLN A 1 85 ? 7.132 -2.333 12.067 1.00 90.06 85 GLN A C 1
ATOM 654 O O . GLN A 1 85 ? 7.017 -1.147 11.756 1.00 90.06 85 GLN A O 1
ATOM 659 N N . ALA A 1 86 ? 6.077 -3.145 12.161 1.00 88.44 86 ALA A N 1
ATOM 660 C CA . ALA A 1 86 ? 4.706 -2.647 12.150 1.00 88.44 86 ALA A CA 1
ATOM 661 C C . ALA A 1 86 ? 4.375 -2.039 13.522 1.00 88.44 86 ALA A C 1
ATOM 663 O O . ALA A 1 86 ? 4.533 -2.691 14.557 1.00 88.44 86 ALA A O 1
ATOM 664 N N . HIS A 1 87 ? 3.913 -0.793 13.530 1.00 91.50 87 HIS A N 1
ATOM 665 C CA . HIS A 1 87 ? 3.532 -0.065 14.734 1.00 91.50 87 HIS A CA 1
ATOM 666 C C . HIS A 1 87 ? 2.007 0.019 14.811 1.00 91.50 87 HIS A C 1
ATOM 668 O O . HIS A 1 87 ? 1.387 0.695 13.996 1.00 91.50 87 HIS A O 1
ATOM 674 N N . ILE A 1 88 ? 1.412 -0.652 15.799 1.00 88.38 88 ILE A N 1
ATOM 675 C CA . ILE A 1 88 ? -0.011 -0.522 16.141 1.00 88.38 88 ILE A CA 1
ATOM 676 C C . ILE A 1 88 ? -0.131 0.552 17.227 1.00 88.38 88 ILE A C 1
ATOM 678 O O . ILE A 1 88 ? 0.614 0.521 18.212 1.00 88.38 88 ILE A O 1
ATOM 682 N N . ALA A 1 89 ? -1.043 1.506 17.060 1.00 81.44 89 ALA A N 1
ATOM 683 C CA . ALA A 1 89 ? -1.278 2.547 18.051 1.00 81.44 89 ALA A CA 1
ATOM 684 C C . ALA A 1 89 ? -2.060 1.981 19.254 1.00 81.44 89 ALA A C 1
ATOM 686 O O . ALA A 1 89 ? -3.108 1.355 19.107 1.00 81.44 89 ALA A O 1
ATOM 687 N N . LEU A 1 90 ? -1.537 2.172 20.469 1.00 69.50 90 LEU A N 1
ATOM 688 C CA . LEU A 1 90 ? -2.102 1.565 21.678 1.00 6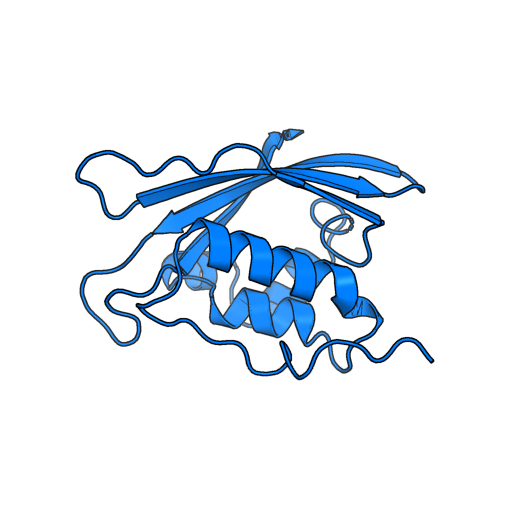9.50 90 LEU A CA 1
ATOM 689 C C . LEU A 1 90 ? -3.519 2.088 21.959 1.00 69.50 90 LEU A C 1
ATOM 691 O O . LEU A 1 90 ? -3.707 3.269 22.237 1.00 69.50 90 LEU A O 1
ATOM 695 N N . GLY A 1 91 ? -4.502 1.184 21.926 1.00 65.81 91 GLY A N 1
ATOM 696 C CA . GLY A 1 91 ? -5.913 1.511 22.157 1.00 65.81 91 GLY A CA 1
ATOM 697 C C . GLY A 1 91 ? -6.641 2.123 20.955 1.00 65.81 91 GLY A C 1
ATOM 698 O O . GLY A 1 91 ? -7.796 2.510 21.107 1.00 65.81 91 GLY A O 1
ATOM 699 N N . LEU A 1 92 ? -6.002 2.193 19.782 1.00 72.75 92 LEU A N 1
ATOM 700 C CA . LEU A 1 92 ? -6.614 2.638 18.530 1.00 72.75 92 LEU A CA 1
ATOM 701 C C . LEU A 1 92 ? -6.620 1.503 17.502 1.00 72.75 92 LEU A C 1
ATOM 703 O O . LEU A 1 92 ? -5.705 0.684 17.440 1.00 72.75 92 LEU A O 1
ATOM 707 N N . ASP A 1 93 ? -7.628 1.502 16.637 1.00 89.62 93 ASP A N 1
ATOM 708 C CA . ASP A 1 93 ? -7.690 0.651 15.447 1.00 89.62 93 ASP A CA 1
ATOM 709 C C . ASP A 1 93 ? -6.869 1.250 14.290 1.00 89.62 93 ASP A C 1
ATOM 711 O O . ASP A 1 93 ? -7.341 1.357 13.161 1.00 89.62 93 ASP A O 1
ATOM 715 N N . GLU A 1 94 ? -5.638 1.669 14.588 1.00 94.81 94 GLU A N 1
ATOM 716 C CA . GLU A 1 94 ? -4.715 2.336 13.667 1.00 94.81 94 GLU A CA 1
ATOM 717 C C . GLU A 1 94 ? -3.341 1.659 13.701 1.00 94.81 94 GLU A C 1
ATOM 719 O O . GLU A 1 94 ? -2.820 1.302 14.764 1.00 94.81 94 GLU A O 1
ATOM 724 N N . ALA A 1 95 ? -2.727 1.506 12.530 1.00 96.56 95 ALA A N 1
ATOM 725 C CA . ALA A 1 95 ? -1.390 0.953 12.384 1.00 96.56 95 ALA A CA 1
ATOM 726 C C . ALA A 1 95 ? -0.619 1.639 11.250 1.00 96.56 95 ALA A C 1
ATOM 728 O O . ALA A 1 95 ? -1.195 2.152 10.292 1.00 96.56 95 ALA A O 1
ATOM 729 N N . TRP A 1 96 ? 0.708 1.615 11.323 1.00 96.94 96 TRP A N 1
ATOM 730 C CA . TRP A 1 96 ? 1.559 1.997 10.201 1.00 96.94 96 TRP A CA 1
ATOM 731 C C . TRP A 1 96 ? 2.813 1.134 10.126 1.00 96.94 96 TRP A C 1
ATOM 733 O O . TRP A 1 96 ? 3.312 0.629 11.133 1.00 96.94 96 TRP A O 1
ATOM 743 N N . GLN A 1 97 ? 3.349 0.986 8.917 1.00 97.56 97 GLN A N 1
ATOM 744 C CA . GLN A 1 97 ? 4.597 0.270 8.679 1.00 97.56 97 GLN A CA 1
ATOM 745 C C . GLN A 1 97 ? 5.453 1.037 7.675 1.00 97.56 97 GLN A C 1
ATOM 747 O O . GLN A 1 97 ? 4.984 1.471 6.621 1.00 97.56 97 GLN A O 1
ATOM 752 N N . GLN A 1 98 ? 6.720 1.240 8.030 1.00 97.94 98 GLN A N 1
ATOM 753 C CA . GLN A 1 98 ? 7.715 1.807 7.128 1.00 97.94 98 GLN A CA 1
ATOM 754 C C . GLN A 1 98 ? 8.256 0.698 6.223 1.00 97.94 98 GLN A C 1
ATOM 756 O O . GLN A 1 98 ? 8.588 -0.385 6.700 1.00 97.94 98 GLN A O 1
ATOM 761 N N . VAL A 1 99 ? 8.371 0.985 4.932 1.00 98.31 99 VAL A N 1
ATOM 762 C CA . VAL A 1 99 ? 8.917 0.082 3.919 1.00 98.31 99 VAL A CA 1
ATOM 763 C C . VAL A 1 99 ? 9.967 0.837 3.104 1.00 98.31 99 VAL A C 1
ATOM 765 O O . VAL A 1 99 ? 9.850 2.047 2.873 1.00 98.31 99 VAL A O 1
ATOM 768 N N . TRP A 1 100 ? 10.997 0.123 2.664 1.00 98.19 100 TRP A N 1
ATOM 769 C CA . TRP A 1 100 ? 11.967 0.589 1.681 1.00 98.19 100 TRP A CA 1
ATOM 770 C C . TRP A 1 100 ? 11.961 -0.368 0.495 1.00 98.19 100 TRP A C 1
ATOM 772 O O . TRP A 1 100 ? 12.283 -1.545 0.634 1.00 98.19 100 TRP A O 1
ATOM 782 N N . ILE A 1 101 ? 11.577 0.132 -0.675 1.00 97.94 101 ILE A N 1
ATOM 783 C CA . ILE A 1 101 ? 11.569 -0.653 -1.907 1.00 97.94 101 ILE A CA 1
ATOM 784 C C . ILE A 1 101 ? 12.894 -0.459 -2.624 1.00 97.94 101 ILE A C 1
ATOM 786 O O . ILE A 1 101 ? 13.337 0.677 -2.801 1.00 97.94 101 ILE A O 1
ATOM 790 N N . VAL A 1 102 ? 13.510 -1.558 -3.054 1.00 97.06 102 VAL A N 1
ATOM 791 C CA . VAL A 1 102 ? 14.786 -1.557 -3.768 1.00 97.06 102 VAL A CA 1
ATOM 792 C C . VAL A 1 102 ? 14.567 -2.014 -5.211 1.00 97.06 102 VAL A C 1
ATOM 794 O O . VAL A 1 102 ? 14.097 -3.125 -5.458 1.00 97.06 102 VAL A O 1
ATOM 797 N N . ARG A 1 103 ? 14.938 -1.151 -6.160 1.00 95.31 103 ARG A N 1
ATOM 798 C CA . ARG A 1 103 ? 14.964 -1.379 -7.612 1.00 95.31 103 ARG A CA 1
ATOM 799 C C . ARG A 1 103 ? 16.415 -1.250 -8.091 1.00 95.31 103 ARG A C 1
ATOM 801 O O . ARG A 1 103 ? 17.023 -0.196 -7.913 1.00 95.31 103 ARG A O 1
ATOM 808 N N . ARG A 1 104 ? 16.981 -2.263 -8.758 1.00 92.62 104 ARG A N 1
ATOM 809 C CA . ARG A 1 104 ? 18.360 -2.217 -9.305 1.00 92.62 104 ARG A CA 1
ATOM 810 C C . ARG A 1 104 ? 18.595 -1.080 -10.312 1.00 92.62 104 ARG A C 1
ATOM 812 O O . ARG A 1 104 ? 19.748 -0.741 -10.554 1.00 92.62 104 ARG A O 1
ATOM 819 N N . ILE A 1 105 ? 17.532 -0.517 -10.892 1.00 87.94 105 ILE A N 1
ATOM 820 C CA . ILE A 1 105 ? 17.592 0.545 -11.907 1.00 87.94 105 ILE A CA 1
ATOM 821 C C . ILE A 1 105 ? 17.657 1.972 -11.330 1.00 87.94 105 ILE A C 1
ATOM 823 O O . ILE A 1 105 ? 18.334 2.813 -11.914 1.00 87.94 105 ILE A O 1
ATOM 827 N N . ASP A 1 106 ? 16.992 2.254 -10.202 1.00 86.75 106 ASP A N 1
ATOM 828 C CA . ASP A 1 106 ? 16.866 3.617 -9.645 1.00 86.75 106 ASP A CA 1
ATOM 829 C C . ASP A 1 106 ? 17.118 3.733 -8.123 1.00 86.75 106 ASP A C 1
ATOM 831 O O . ASP A 1 106 ? 17.096 4.834 -7.570 1.00 86.75 106 ASP A O 1
ATOM 835 N N . GLY A 1 107 ? 17.471 2.631 -7.451 1.00 92.50 107 GLY A N 1
ATOM 836 C CA . GLY A 1 107 ? 17.952 2.620 -6.068 1.00 92.50 107 GLY A CA 1
ATOM 837 C C . GLY A 1 107 ? 16.882 2.243 -5.044 1.00 92.50 107 GLY A C 1
ATOM 838 O O . GLY A 1 107 ? 16.192 1.235 -5.196 1.00 92.50 107 GLY A O 1
ATOM 839 N N . THR A 1 108 ? 16.791 3.012 -3.954 1.00 96.38 108 THR A N 1
ATOM 840 C CA . THR A 1 108 ? 15.904 2.715 -2.817 1.00 96.38 108 THR A CA 1
ATOM 841 C C . THR A 1 108 ? 14.929 3.861 -2.556 1.00 96.38 108 THR A C 1
ATOM 843 O O . THR A 1 108 ? 15.355 4.972 -2.238 1.00 96.38 108 THR A O 1
ATOM 846 N N . ALA A 1 109 ? 13.628 3.571 -2.605 1.00 97.00 109 ALA A N 1
ATOM 847 C CA . ALA A 1 109 ? 12.547 4.504 -2.289 1.00 97.00 109 ALA A CA 1
ATOM 848 C C . ALA A 1 109 ? 11.884 4.148 -0.949 1.00 97.00 109 ALA A C 1
ATOM 850 O O . ALA A 1 109 ? 11.600 2.981 -0.681 1.00 97.00 109 ALA A O 1
ATOM 851 N N . GLY A 1 110 ? 11.624 5.144 -0.103 1.00 97.81 110 GLY A N 1
ATOM 852 C CA . GLY A 1 110 ? 10.931 4.975 1.174 1.00 97.81 110 GLY A CA 1
ATOM 853 C C . GLY A 1 110 ? 9.436 5.261 1.055 1.00 97.81 110 GLY A C 1
ATOM 854 O O . GLY A 1 110 ? 9.045 6.321 0.559 1.00 97.81 110 GLY A O 1
ATOM 855 N N . PHE A 1 111 ? 8.610 4.356 1.576 1.00 98.38 111 PHE A N 1
ATOM 856 C CA . PHE A 1 111 ? 7.156 4.496 1.654 1.00 98.38 111 PHE A CA 1
ATOM 857 C C . PHE A 1 111 ? 6.640 4.086 3.038 1.00 98.38 111 PHE A C 1
ATOM 859 O O . PHE A 1 111 ? 7.224 3.235 3.704 1.00 98.38 111 PHE A O 1
ATOM 866 N N . ARG A 1 112 ? 5.521 4.661 3.472 1.00 98.31 112 ARG A N 1
ATOM 867 C CA . ARG A 1 112 ? 4.809 4.260 4.688 1.00 98.31 112 ARG A CA 1
ATOM 868 C C . ARG A 1 112 ? 3.387 3.863 4.350 1.00 98.31 112 ARG A C 1
ATOM 870 O O . ARG A 1 112 ? 2.627 4.698 3.863 1.00 98.31 112 ARG A O 1
ATOM 877 N N . TRP A 1 113 ? 3.037 2.626 4.671 1.00 98.31 113 TRP A N 1
ATOM 878 C CA . TRP A 1 113 ? 1.647 2.203 4.741 1.00 98.31 113 TRP A CA 1
ATOM 879 C C . TRP A 1 113 ? 1.036 2.727 6.037 1.00 98.31 113 TRP A C 1
ATOM 881 O O . TRP A 1 113 ? 1.645 2.610 7.102 1.00 98.31 113 TRP A O 1
ATOM 891 N N . VAL A 1 114 ? -0.157 3.301 5.931 1.00 98.00 114 VAL A N 1
ATOM 892 C CA . VAL A 1 114 ? -1.021 3.705 7.043 1.00 98.00 114 VAL A CA 1
ATOM 893 C C . VAL A 1 114 ? -2.328 2.941 6.887 1.00 98.00 114 VAL A C 1
ATOM 895 O O . VAL A 1 114 ? -2.905 2.930 5.797 1.00 98.00 114 VAL A O 1
ATOM 898 N N . LEU A 1 115 ? -2.758 2.278 7.955 1.00 98.00 115 LEU A N 1
ATOM 899 C CA . LEU A 1 115 ? -3.901 1.379 7.974 1.00 98.00 115 LEU A CA 1
ATOM 900 C C . LEU A 1 115 ? -4.829 1.696 9.145 1.00 98.00 115 LEU A C 1
ATOM 902 O O . LEU A 1 115 ? -4.364 2.060 10.228 1.00 98.00 115 LEU A O 1
ATOM 906 N N . SER A 1 116 ? -6.116 1.433 8.956 1.00 96.94 116 SER A N 1
ATOM 907 C CA . SER A 1 116 ? -7.099 1.382 10.035 1.00 96.94 116 SER A CA 1
ATOM 908 C C . SER A 1 116 ? -7.962 0.126 9.957 1.00 96.94 116 SER A C 1
ATOM 910 O O . SER A 1 116 ? -8.027 -0.550 8.925 1.00 96.94 116 SER A O 1
ATOM 912 N N . ARG A 1 117 ? -8.611 -0.208 11.073 1.00 96.06 117 ARG A N 1
ATOM 913 C CA . ARG A 1 117 ? -9.522 -1.348 11.201 1.00 96.06 117 ARG A CA 1
ATOM 914 C C . ARG A 1 117 ? -10.914 -0.864 11.629 1.00 96.06 117 ARG A C 1
ATOM 916 O O . ARG A 1 117 ? -11.177 -0.740 12.825 1.00 96.06 117 ARG A O 1
ATOM 923 N N . PRO A 1 118 ? -11.826 -0.547 10.692 1.00 93.94 118 PRO A N 1
ATOM 924 C CA . PRO A 1 118 ? -13.135 -0.012 11.049 1.00 93.94 118 PRO A CA 1
ATOM 925 C C . PRO A 1 118 ? -13.937 -1.006 11.901 1.00 93.94 118 PRO A C 1
ATOM 927 O O . PRO A 1 118 ? -13.955 -2.205 11.643 1.00 93.94 118 PRO A O 1
ATOM 930 N N . GLN A 1 119 ? -14.661 -0.497 12.898 1.00 93.12 119 GLN A N 1
ATOM 931 C CA . GLN A 1 119 ? -15.508 -1.307 13.790 1.00 93.12 119 GLN A CA 1
ATOM 932 C C . GLN A 1 119 ? -16.945 -1.508 13.260 1.00 93.12 119 GLN A C 1
ATOM 934 O O . GLN A 1 119 ? -17.785 -2.094 13.941 1.00 93.12 119 GLN A O 1
ATOM 939 N N . ARG A 1 120 ? -17.271 -0.962 12.077 1.00 91.69 120 ARG A N 1
ATOM 940 C CA . ARG A 1 120 ? -18.607 -0.989 11.445 1.00 91.69 120 ARG A CA 1
ATOM 941 C C . ARG A 1 120 ? -18.497 -0.909 9.919 1.00 91.69 120 ARG A C 1
ATOM 943 O O . ARG A 1 120 ? -17.508 -0.396 9.405 1.00 91.69 120 ARG A O 1
ATOM 950 N N . GLY A 1 121 ? -19.555 -1.330 9.224 1.00 91.88 121 GLY A N 1
ATOM 951 C CA . GLY A 1 121 ? -19.613 -1.392 7.758 1.00 91.88 121 GLY A CA 1
ATOM 952 C C . GLY A 1 121 ? -19.126 -2.733 7.206 1.00 91.88 121 GLY A C 1
ATOM 953 O O . GLY A 1 121 ? -18.759 -3.625 7.968 1.00 91.88 121 GLY A O 1
ATOM 954 N N . ASP A 1 122 ? -19.125 -2.868 5.882 1.00 89.75 122 ASP A N 1
ATOM 955 C CA . ASP A 1 122 ? -18.970 -4.160 5.187 1.00 89.75 122 ASP A CA 1
ATOM 956 C C . ASP A 1 122 ? -17.596 -4.829 5.393 1.00 89.75 122 ASP A C 1
ATOM 958 O O . ASP A 1 122 ? -17.461 -6.037 5.231 1.00 89.75 122 ASP A O 1
ATOM 962 N N . PHE A 1 123 ? -16.589 -4.050 5.802 1.00 94.12 123 PHE A N 1
ATOM 963 C CA . PHE A 1 123 ? -15.230 -4.504 6.119 1.00 94.12 123 PHE A CA 1
ATOM 964 C C . PHE A 1 123 ? -14.901 -4.392 7.620 1.00 94.12 123 PHE A C 1
ATOM 966 O O . PHE A 1 123 ? -13.743 -4.203 7.996 1.00 94.12 123 PHE A O 1
ATOM 973 N N . ALA A 1 124 ? -15.912 -4.456 8.494 1.00 95.06 124 ALA A N 1
ATOM 974 C CA . ALA A 1 124 ? -15.706 -4.374 9.938 1.00 95.06 124 ALA A CA 1
ATOM 975 C C . ALA A 1 124 ? -14.708 -5.439 10.435 1.00 95.06 124 ALA A C 1
ATOM 977 O O . ALA A 1 124 ? -14.793 -6.611 10.071 1.00 95.06 124 ALA A O 1
ATOM 978 N N . GLY A 1 125 ? -13.749 -5.030 11.266 1.00 95.00 125 GLY A N 1
ATOM 979 C CA . GLY A 1 125 ? -12.695 -5.901 11.794 1.00 95.00 125 GLY A CA 1
ATOM 980 C C . GLY A 1 125 ? -11.545 -6.213 10.826 1.00 95.00 125 GLY A C 1
ATOM 981 O O . GLY A 1 125 ? -10.526 -6.724 11.280 1.00 95.00 125 GLY A O 1
ATOM 982 N N . CYS A 1 126 ? -11.644 -5.863 9.540 1.00 97.25 126 CYS A N 1
ATOM 983 C CA . CYS A 1 126 ? -10.560 -6.034 8.565 1.00 97.25 126 CYS A CA 1
ATOM 984 C C . CYS A 1 126 ? -9.574 -4.857 8.628 1.00 97.25 126 CYS A C 1
ATOM 986 O O . CYS A 1 126 ? -10.006 -3.711 8.751 1.00 97.25 126 CYS A O 1
ATOM 988 N N . TRP A 1 127 ? -8.268 -5.093 8.471 1.00 97.38 127 TRP A N 1
ATOM 989 C CA . TRP A 1 127 ? -7.317 -3.995 8.243 1.00 97.38 127 TRP A CA 1
ATOM 990 C C . TRP A 1 127 ? -7.391 -3.508 6.789 1.00 97.38 127 TRP A C 1
ATOM 992 O O . TRP A 1 127 ? -7.265 -4.295 5.850 1.00 97.38 127 TRP A O 1
ATOM 1002 N N . LEU A 1 128 ? -7.569 -2.199 6.608 1.00 98.12 128 LEU A N 1
ATOM 1003 C CA . LEU A 1 128 ? -7.629 -1.513 5.317 1.00 98.12 128 LEU A CA 1
ATOM 1004 C C . LEU A 1 128 ? -6.535 -0.447 5.241 1.00 98.12 128 LEU A C 1
ATOM 1006 O O . LEU A 1 128 ? -6.154 0.126 6.257 1.00 98.12 128 LEU A O 1
ATOM 1010 N N . VAL A 1 129 ? -6.049 -0.145 4.038 1.00 98.19 129 VAL A N 1
ATOM 1011 C CA . VAL A 1 129 ? -5.028 0.887 3.812 1.00 98.19 129 VAL A CA 1
ATOM 1012 C C . VAL A 1 129 ? -5.693 2.241 3.576 1.00 98.19 129 VAL A C 1
ATOM 1014 O O . VAL A 1 129 ? -6.426 2.419 2.603 1.00 98.19 129 VAL A O 1
ATOM 1017 N N . ASP A 1 130 ? -5.402 3.205 4.448 1.00 97.94 130 ASP A N 1
ATOM 1018 C CA . ASP A 1 130 ? -5.822 4.603 4.318 1.00 97.94 130 ASP A CA 1
ATOM 1019 C C . ASP A 1 130 ? -4.865 5.413 3.441 1.00 97.94 130 ASP A C 1
ATOM 102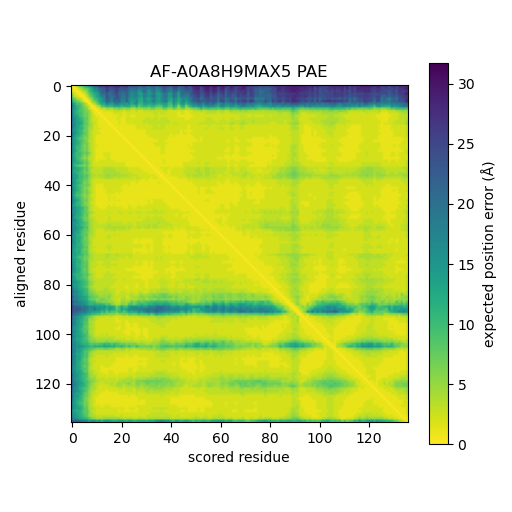1 O O . ASP A 1 130 ? -5.305 6.272 2.676 1.00 97.94 130 ASP A O 1
ATOM 1025 N N . ALA A 1 131 ? -3.560 5.131 3.496 1.00 97.44 131 ALA A N 1
ATOM 1026 C CA . ALA A 1 131 ? -2.570 5.802 2.657 1.0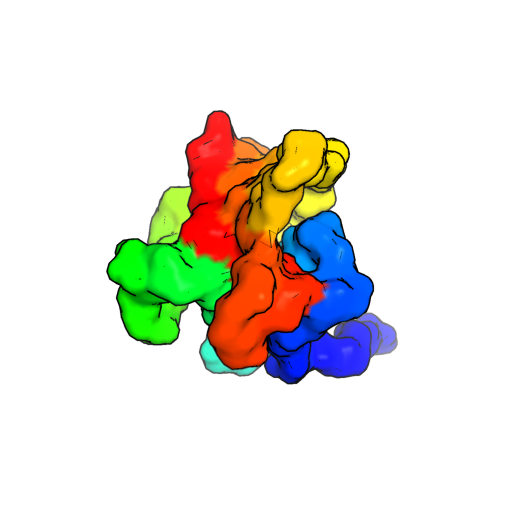0 97.44 131 ALA A CA 1
ATOM 1027 C C . ALA A 1 131 ? -1.299 4.971 2.436 1.00 97.44 131 ALA A C 1
ATOM 1029 O O . ALA A 1 131 ? -0.843 4.252 3.325 1.00 97.44 131 ALA A O 1
ATOM 1030 N N . VAL A 1 132 ? -0.670 5.176 1.275 1.00 97.88 132 VAL A N 1
ATOM 1031 C CA . VAL A 1 132 ? 0.740 4.843 1.028 1.00 97.88 132 VAL A CA 1
ATOM 1032 C C . VAL A 1 132 ? 1.478 6.155 0.768 1.00 97.88 132 VAL A C 1
ATOM 1034 O O . VAL A 1 132 ? 1.316 6.794 -0.274 1.00 97.88 132 VAL A O 1
ATOM 1037 N N . VAL A 1 133 ? 2.246 6.608 1.756 1.00 97.31 133 VAL A N 1
ATOM 1038 C CA . VAL A 1 133 ? 2.887 7.932 1.764 1.00 97.31 133 VAL A CA 1
ATOM 1039 C C . VAL A 1 133 ? 4.360 7.791 1.402 1.00 97.31 133 VAL A C 1
ATOM 1041 O O . VAL A 1 133 ? 5.074 7.015 2.032 1.00 97.31 133 VAL A O 1
ATOM 1044 N N . ARG A 1 134 ? 4.846 8.551 0.416 1.00 96.06 134 ARG A N 1
ATOM 1045 C CA . ARG A 1 134 ? 6.281 8.617 0.098 1.00 96.06 134 ARG A CA 1
ATOM 1046 C C . ARG A 1 134 ? 7.036 9.303 1.246 1.00 96.06 134 ARG A C 1
ATOM 1048 O O . ARG A 1 134 ? 6.667 10.401 1.651 1.00 96.06 134 ARG A O 1
ATOM 1055 N N . THR A 1 135 ? 8.095 8.676 1.757 1.00 95.19 135 THR A N 1
ATOM 1056 C CA . THR A 1 135 ? 8.903 9.192 2.881 1.00 95.19 135 THR A CA 1
ATOM 1057 C C . THR A 1 135 ? 10.370 9.449 2.531 1.00 95.19 135 THR A C 1
ATOM 1059 O O . THR A 1 135 ? 11.049 10.121 3.305 1.00 95.19 135 THR A O 1
ATOM 1062 N N . LYS A 1 136 ? 10.877 8.898 1.418 1.00 77.94 136 LYS A N 1
ATOM 1063 C CA . LYS A 1 136 ? 12.229 9.142 0.880 1.00 77.94 136 LYS A CA 1
ATOM 1064 C C . LYS A 1 136 ? 12.290 8.812 -0.612 1.00 77.94 136 LYS A C 1
ATOM 1066 O O . LYS A 1 136 ? 11.724 7.769 -0.997 1.00 77.94 136 LYS A O 1
#

Radius of gyration: 14.35 Å; Cα contacts (8 Å, |Δi|>4): 245; chains: 1; bounding box: 38×35×39 Å

Nearest PDB structures (foldseek):
  6hsy-assembly1_A  TM=5.446E-01  e=1.633E-01  Pseudomonas aeruginosa PAO1
  3lyg-assembly1_A-2  TM=4.631E-01  e=2.331E-01  Colwellia psychrerythraea 34H
  8v1l-assembly2_D  TM=5.094E-01  e=4.473E-01  Homo sapiens
  5drv-assembly1_A-2  TM=5.529E-01  e=1.225E+00  Homo sapiens
  6c24-assembly1_N  TM=3.435E-01  e=6.773E-01  Homo sapiens

Foldseek 3Di:
DPDPDDDLLDDAFDLPDDPVNLVVSLQVLQQCQVVDPPSSSLVSLVRQADPLRCVVQDDSVSSVVVCCDPLNVLSHNFDDKDKDDKDDDPPFQKIKIWIWTQHPVPGIWIWMWIWGAACDDPNHSTIGTNDIGTDD

Secondary structure (DSSP, 8-state):
--PPPS-GGG----TTS-HHHHHHHHHHHHHTGGGSGGGHHHHHHHHTB-HHHHHHH-SHHHHHHHHTSTTTSTTSS-SEEEEEEEEEPTTSSEEEEEEEEEETTTEEEEEEEEEE--SSSTTTT--E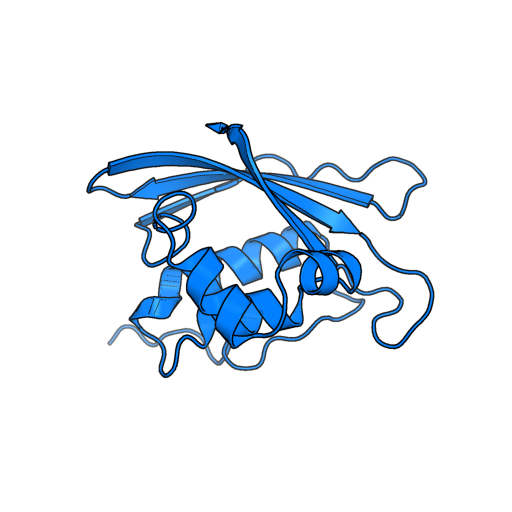EEEEEE--

pLDDT: mean 91.59, std 12.7, range [34.19, 98.38]

Mean predicted aligned error: 4.53 Å